Protein AF-A0AAD4H2I2-F1 (afdb_monomer_lite)

Radius of gyration: 23.11 Å; chains: 1; bounding box: 58×42×48 Å

Foldseek 3Di:
DDDDAAADEAEAECVVPDPVPDDPVVLVVVLCCCPPPNDPRHDYYHYHPDDPVVVVVCVVSVVSNVVRPDPPDDDDDDDDDVCQLVLLVVVVQLVVLVVVLVVLVVQLVVLVVVCVVPPDPDHDPSNVVSVVVNLQSCLVNCSNPDGQDPCVVVVQDHSNDGNDDDPPDD

Structure (mmCIF, N/CA/C/O backbone):
data_AF-A0AAD4H2I2-F1
#
_entry.id   AF-A0AAD4H2I2-F1
#
loop_
_atom_site.group_PDB
_atom_site.id
_atom_site.type_symbol
_atom_site.label_atom_id
_atom_site.label_alt_id
_atom_site.label_comp_id
_atom_site.label_asym_id
_atom_site.label_entity_id
_atom_site.label_seq_id
_atom_site.pdbx_PDB_ins_code
_atom_site.Cartn_x
_atom_site.Cartn_y
_atom_site.Cartn_z
_atom_site.occupancy
_atom_site.B_iso_or_equiv
_atom_site.auth_seq_id
_atom_site.auth_comp_id
_atom_site.auth_asym_id
_atom_site.auth_atom_id
_atom_site.pdbx_PDB_model_num
ATOM 1 N N . LEU A 1 1 ? 10.859 -16.432 20.314 1.00 35.31 1 LEU A N 1
ATOM 2 C CA . LEU A 1 1 ? 10.603 -14.975 20.292 1.00 35.31 1 LEU A CA 1
ATOM 3 C C . LEU A 1 1 ? 11.571 -14.381 19.281 1.00 35.31 1 LEU A C 1
ATOM 5 O O . LEU A 1 1 ? 12.754 -14.350 19.572 1.00 35.31 1 LEU A O 1
ATOM 9 N N . GLY A 1 2 ? 11.110 -14.040 18.081 1.00 33.41 2 GLY A N 1
ATOM 10 C CA . GLY A 1 2 ? 11.962 -13.515 17.010 1.00 33.41 2 GLY A CA 1
ATOM 11 C C . GLY A 1 2 ? 11.077 -12.895 15.941 1.00 33.41 2 GLY A C 1
ATOM 12 O O . GLY A 1 2 ? 10.747 -13.551 14.961 1.00 33.41 2 GLY A O 1
ATOM 13 N N . GLY A 1 3 ? 10.565 -11.696 16.219 1.00 38.44 3 GLY A N 1
ATOM 14 C CA . GLY A 1 3 ? 9.777 -10.940 15.252 1.00 38.44 3 GLY A CA 1
ATOM 15 C C . GLY A 1 3 ? 10.678 -10.478 14.111 1.00 38.44 3 GLY A C 1
ATOM 16 O O . GLY A 1 3 ? 11.766 -9.973 14.364 1.00 38.44 3 GLY A O 1
ATOM 17 N N . SER A 1 4 ? 10.225 -10.684 12.875 1.00 51.50 4 SER A N 1
ATOM 18 C CA . SER A 1 4 ? 10.770 -10.057 11.666 1.00 51.50 4 SER A CA 1
ATOM 19 C C . SER A 1 4 ? 10.916 -8.554 11.922 1.00 51.50 4 SER A C 1
ATOM 21 O O . SER A 1 4 ? 9.921 -7.892 12.211 1.00 51.50 4 SER A O 1
ATOM 23 N N . ALA A 1 5 ? 12.145 -8.033 11.901 1.00 55.81 5 ALA A N 1
ATOM 24 C CA . ALA A 1 5 ? 12.386 -6.605 12.066 1.00 55.81 5 ALA A CA 1
ATOM 25 C C . ALA A 1 5 ? 11.787 -5.859 10.864 1.00 55.81 5 ALA A C 1
ATOM 27 O O . ALA A 1 5 ? 12.073 -6.196 9.712 1.00 55.81 5 ALA A O 1
ATOM 28 N N . GLU A 1 6 ? 10.920 -4.881 11.121 1.00 64.69 6 GLU A N 1
ATOM 29 C CA . GLU A 1 6 ? 10.366 -4.029 10.070 1.00 64.69 6 GLU A CA 1
ATOM 30 C C . GLU A 1 6 ? 11.506 -3.244 9.412 1.00 64.69 6 GLU A C 1
ATOM 32 O O . GLU A 1 6 ? 12.270 -2.574 10.100 1.00 64.69 6 GLU A O 1
ATOM 37 N N . THR A 1 7 ? 11.633 -3.322 8.086 1.00 76.62 7 THR A N 1
ATOM 38 C CA . THR A 1 7 ? 12.649 -2.565 7.341 1.00 76.62 7 THR A CA 1
ATOM 39 C C . THR A 1 7 ? 12.043 -1.337 6.673 1.00 76.62 7 THR A C 1
ATOM 41 O O . THR A 1 7 ? 10.926 -1.397 6.154 1.00 76.62 7 THR A O 1
ATOM 44 N N . VAL A 1 8 ? 12.804 -0.251 6.585 1.00 78.69 8 VAL A N 1
ATOM 45 C CA . VAL A 1 8 ? 12.415 0.978 5.887 1.00 78.69 8 VAL A CA 1
ATOM 46 C C . VAL A 1 8 ? 13.122 1.114 4.539 1.00 78.69 8 VAL A C 1
ATOM 48 O O . VAL A 1 8 ? 14.275 0.710 4.372 1.00 78.69 8 VAL A O 1
ATOM 51 N N . ILE A 1 9 ? 12.423 1.716 3.574 1.00 82.06 9 ILE A N 1
ATOM 52 C CA . ILE A 1 9 ? 12.996 2.155 2.297 1.00 82.06 9 ILE A CA 1
ATOM 53 C C . ILE A 1 9 ? 13.179 3.667 2.364 1.00 82.06 9 ILE A C 1
ATOM 55 O O . ILE A 1 9 ? 12.217 4.402 2.590 1.00 82.06 9 ILE A O 1
ATOM 59 N N . VAL A 1 10 ? 14.404 4.130 2.135 1.00 83.50 10 VAL A N 1
ATOM 60 C CA . VAL A 1 10 ? 14.746 5.554 2.092 1.00 83.50 10 VAL A CA 1
ATOM 61 C C . VAL A 1 10 ? 15.005 5.942 0.643 1.00 83.50 10 VAL A C 1
ATOM 63 O O . VAL A 1 10 ? 15.765 5.272 -0.051 1.00 83.50 10 VAL A O 1
ATOM 66 N N . ILE A 1 11 ? 14.375 7.018 0.172 1.00 86.56 11 ILE A N 1
ATOM 67 C CA . ILE A 1 11 ? 14.588 7.554 -1.176 1.00 86.56 11 ILE A CA 1
ATOM 68 C C . ILE A 1 11 ? 15.143 8.971 -1.041 1.00 86.56 11 ILE A C 1
ATOM 70 O O . ILE A 1 11 ? 14.470 9.857 -0.519 1.00 86.56 11 ILE A O 1
ATOM 74 N N . PHE A 1 12 ? 16.354 9.186 -1.547 1.00 87.94 12 PHE A N 1
ATOM 75 C CA . PHE A 1 12 ? 16.975 10.496 -1.686 1.00 87.94 12 PHE A CA 1
ATOM 76 C C . PHE A 1 12 ? 16.805 10.992 -3.117 1.00 87.94 12 PHE A C 1
ATOM 78 O O . PHE A 1 12 ? 17.397 10.438 -4.040 1.00 87.94 12 PHE A O 1
ATOM 85 N N . ASP A 1 13 ? 16.022 12.051 -3.313 1.00 89.38 13 ASP A N 1
ATOM 86 C CA . ASP A 1 13 ? 16.021 12.788 -4.575 1.00 89.38 13 ASP A CA 1
ATOM 87 C C . ASP A 1 13 ? 17.061 13.908 -4.510 1.00 89.38 13 ASP A C 1
ATOM 89 O O . ASP A 1 13 ? 16.907 14.865 -3.754 1.00 89.38 13 ASP A O 1
ATOM 93 N N . LEU A 1 14 ? 18.125 13.777 -5.299 1.00 90.50 14 LEU A N 1
ATOM 94 C CA . LEU A 1 14 ? 19.251 14.711 -5.320 1.00 90.50 14 LEU A CA 1
ATOM 95 C C . LEU A 1 14 ? 19.147 15.746 -6.450 1.00 90.50 14 LEU A C 1
ATOM 97 O O . LEU A 1 14 ? 20.150 16.266 -6.941 1.00 90.50 14 LEU A O 1
ATOM 101 N N . SER A 1 15 ? 17.933 16.080 -6.876 1.00 90.19 15 SER A N 1
ATOM 102 C CA . SER A 1 15 ? 17.728 17.171 -7.830 1.00 90.19 15 SER A CA 1
ATOM 103 C C . SER A 1 15 ? 18.237 18.497 -7.294 1.00 90.19 15 SER A C 1
ATOM 105 O O . SER A 1 15 ? 17.866 18.909 -6.199 1.00 90.19 15 SER A O 1
ATOM 107 N N . ASN A 1 16 ? 19.042 19.195 -8.098 1.00 88.75 16 ASN A N 1
ATOM 108 C CA . ASN A 1 16 ? 19.703 20.449 -7.714 1.00 88.75 16 ASN A CA 1
ATOM 109 C C . ASN A 1 16 ? 20.623 20.308 -6.487 1.00 88.75 16 ASN A C 1
ATOM 111 O O . ASN A 1 16 ? 20.924 21.292 -5.810 1.00 88.75 16 ASN A O 1
ATOM 115 N N . PHE A 1 17 ? 21.070 19.088 -6.190 1.00 88.62 17 PHE A N 1
ATOM 116 C CA . PHE A 1 17 ? 22.035 18.842 -5.133 1.00 88.62 17 PHE A CA 1
ATOM 117 C C . PHE A 1 17 ? 23.420 19.393 -5.507 1.00 88.62 17 PHE A C 1
ATOM 119 O O . PHE A 1 17 ? 23.863 19.298 -6.655 1.00 88.62 17 PHE A O 1
ATOM 126 N N . GLY A 1 18 ? 24.112 19.966 -4.527 1.00 85.31 18 GLY A N 1
ATOM 127 C CA . GLY A 1 18 ? 25.423 20.587 -4.659 1.00 85.31 18 GLY A CA 1
ATOM 128 C C . GLY A 1 18 ? 26.139 20.656 -3.310 1.00 85.31 18 GLY A C 1
ATOM 129 O O . GLY A 1 18 ? 25.644 20.177 -2.297 1.00 85.31 18 GLY A O 1
ATOM 130 N N . LEU A 1 19 ? 27.334 21.246 -3.281 1.00 81.25 19 LEU A N 1
ATOM 131 C CA . LEU A 1 19 ? 28.081 21.383 -2.024 1.00 81.25 19 LEU A CA 1
ATOM 132 C C . LEU A 1 19 ? 27.414 22.378 -1.062 1.00 81.25 19 LEU A C 1
ATOM 134 O O . LEU A 1 19 ? 27.424 22.150 0.143 1.00 81.25 19 LEU A O 1
ATOM 138 N N . ASP A 1 20 ? 26.788 23.429 -1.596 1.00 85.94 20 ASP A N 1
ATOM 139 C CA . ASP A 1 20 ? 26.181 24.511 -0.806 1.00 85.94 20 ASP A CA 1
ATOM 140 C C . ASP A 1 20 ? 24.945 24.068 -0.011 1.00 85.94 20 ASP A C 1
ATOM 142 O O . ASP A 1 20 ? 24.568 24.716 0.962 1.00 85.94 20 ASP A O 1
ATOM 146 N N . ASN A 1 21 ? 24.306 22.966 -0.417 1.00 86.00 21 ASN A N 1
ATOM 147 C CA . ASN A 1 21 ? 23.137 22.394 0.253 1.00 86.00 21 ASN A CA 1
ATOM 148 C C . ASN A 1 21 ? 23.412 21.015 0.874 1.00 86.00 21 ASN A C 1
ATOM 150 O O . ASN A 1 21 ? 22.474 20.294 1.211 1.00 86.00 2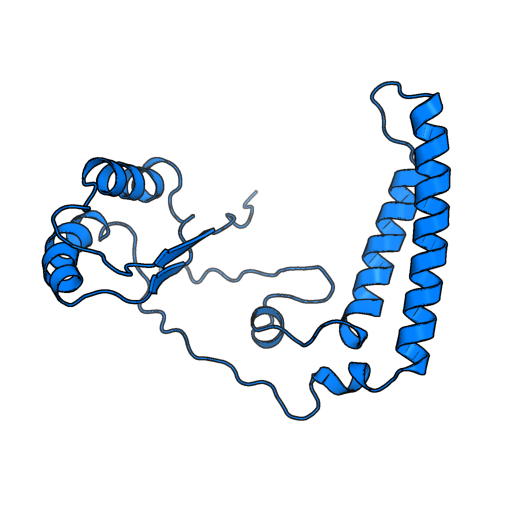1 ASN A O 1
ATOM 154 N N . MET A 1 22 ? 24.688 20.661 1.064 1.00 86.12 22 MET A N 1
ATOM 155 C CA . MET A 1 22 ? 25.069 19.466 1.808 1.00 86.12 22 MET A CA 1
ATOM 156 C C . MET A 1 22 ? 24.933 19.693 3.319 1.00 86.12 22 MET A C 1
ATOM 158 O O . MET A 1 22 ? 25.691 20.459 3.916 1.00 86.12 22 MET A O 1
ATOM 162 N N . ASP A 1 23 ? 24.032 18.947 3.957 1.00 86.12 23 ASP A N 1
ATOM 163 C CA . ASP A 1 23 ? 23.890 18.923 5.413 1.00 86.12 23 ASP A CA 1
ATOM 164 C C . ASP A 1 23 ? 24.685 17.761 6.034 1.00 86.12 23 ASP A C 1
ATOM 166 O O . ASP A 1 23 ? 24.219 16.625 6.159 1.00 86.12 23 ASP A O 1
ATOM 170 N N . TRP A 1 24 ? 25.912 18.056 6.464 1.00 82.75 24 TRP A N 1
ATOM 171 C CA . TRP A 1 24 ? 26.771 17.089 7.156 1.00 82.75 24 TRP A CA 1
ATOM 172 C C . TRP A 1 24 ? 26.242 16.662 8.530 1.00 82.75 24 TRP A C 1
ATOM 174 O O . TRP A 1 24 ? 26.582 15.571 8.996 1.00 82.75 24 TRP A O 1
ATOM 184 N N . GLY A 1 25 ? 25.437 17.500 9.188 1.00 82.81 25 GLY A N 1
ATOM 185 C CA . GLY A 1 25 ? 24.800 17.159 10.458 1.00 82.81 25 GLY A CA 1
ATOM 186 C C . GLY A 1 25 ? 23.763 16.059 10.259 1.00 82.81 25 GLY A C 1
ATOM 187 O O . GLY A 1 25 ? 23.783 15.054 10.972 1.00 82.81 25 GLY A O 1
ATOM 188 N N . PHE A 1 26 ? 22.930 16.202 9.227 1.00 84.12 26 PHE A N 1
ATOM 189 C CA . PHE A 1 26 ? 21.960 15.185 8.838 1.00 84.12 26 PHE A CA 1
ATOM 190 C C . PHE A 1 26 ? 22.628 13.868 8.424 1.00 84.12 26 PHE A C 1
ATOM 192 O O . PHE A 1 26 ? 22.205 12.816 8.892 1.00 84.12 26 PHE A O 1
ATOM 199 N N . VAL A 1 27 ? 23.693 13.895 7.611 1.00 83.50 27 VAL A N 1
ATOM 200 C CA . VAL A 1 27 ? 24.407 12.668 7.194 1.00 83.50 27 VAL A CA 1
ATOM 201 C C . VAL A 1 27 ? 24.919 11.880 8.403 1.00 83.50 27 VAL A C 1
ATOM 203 O O . VAL A 1 27 ? 24.737 10.666 8.465 1.00 83.50 27 VAL A O 1
ATOM 206 N N . ARG A 1 28 ? 25.510 12.558 9.396 1.00 80.38 28 ARG A N 1
ATOM 207 C CA . ARG A 1 28 ? 25.985 11.905 10.628 1.00 80.38 28 ARG A CA 1
ATOM 208 C C . ARG A 1 28 ? 24.844 11.313 11.444 1.00 80.38 28 ARG A C 1
ATOM 210 O O . ARG A 1 28 ? 24.959 10.179 11.894 1.00 80.38 28 ARG A O 1
ATOM 217 N N . LEU A 1 29 ? 23.751 12.060 11.608 1.00 79.94 29 LEU A N 1
ATOM 218 C CA . LEU A 1 29 ? 22.560 11.566 12.295 1.00 79.94 29 LEU A CA 1
ATOM 219 C C . LEU A 1 29 ? 21.982 10.339 11.578 1.00 79.94 29 LEU A C 1
ATOM 221 O O . LEU A 1 29 ? 21.642 9.359 12.229 1.00 79.94 29 LEU A O 1
ATOM 225 N N . PHE A 1 30 ? 21.899 10.380 10.248 1.00 83.31 30 PHE A N 1
ATOM 226 C CA . PHE A 1 30 ? 21.383 9.293 9.422 1.00 83.31 30 PHE A CA 1
ATOM 227 C C . PHE A 1 30 ? 22.215 8.015 9.583 1.00 83.31 30 PHE A C 1
ATOM 229 O O . PHE A 1 30 ? 21.650 6.959 9.857 1.00 83.31 30 PHE A O 1
ATOM 236 N N . VAL A 1 31 ? 23.545 8.122 9.489 1.00 79.75 31 VAL A N 1
ATOM 237 C CA . VAL A 1 31 ? 24.471 7.007 9.748 1.00 79.75 31 VAL A CA 1
ATOM 238 C C . VAL A 1 31 ? 24.270 6.463 11.166 1.00 79.75 31 VAL A C 1
ATOM 240 O O . VAL A 1 31 ? 24.001 5.279 11.344 1.00 79.75 31 VAL A O 1
ATOM 243 N N . GLN A 1 32 ? 24.288 7.336 12.176 1.00 75.19 32 GLN A N 1
ATOM 244 C CA . GLN A 1 32 ? 24.151 6.943 13.579 1.00 75.19 32 GLN A CA 1
ATOM 245 C C . GLN A 1 32 ? 22.808 6.255 13.875 1.00 75.19 32 GLN A C 1
ATOM 247 O O . GLN A 1 32 ? 22.755 5.315 14.667 1.00 75.19 32 GLN A O 1
ATOM 252 N N . CYS A 1 33 ? 21.721 6.689 13.232 1.00 73.06 33 CYS A N 1
ATOM 253 C CA . CYS A 1 33 ? 20.415 6.047 13.339 1.00 73.06 33 CYS A CA 1
ATOM 254 C C . CYS A 1 33 ? 20.466 4.579 12.928 1.00 73.06 33 CYS A C 1
ATOM 256 O O . CYS A 1 33 ? 19.993 3.741 13.690 1.00 73.06 33 CYS A O 1
ATOM 258 N N . PHE A 1 34 ? 21.054 4.257 11.779 1.00 74.19 34 PHE A N 1
ATOM 259 C CA . PHE A 1 34 ? 21.066 2.883 11.275 1.00 74.19 34 PHE A CA 1
ATOM 260 C C . PHE A 1 34 ? 22.212 2.031 11.819 1.00 74.19 34 PHE A C 1
ATOM 262 O O . PHE A 1 34 ? 22.082 0.814 11.848 1.00 74.19 34 PHE A O 1
ATOM 269 N N . GLU A 1 35 ? 23.294 2.636 12.309 1.00 70.44 35 GLU A N 1
ATOM 270 C CA . GLU A 1 35 ? 24.364 1.894 12.982 1.00 70.44 35 GLU A CA 1
ATOM 271 C C . GLU A 1 35 ? 24.060 1.613 14.460 1.00 70.44 35 GLU A C 1
ATOM 273 O O . GLU A 1 35 ? 24.318 0.517 14.946 1.00 70.44 35 GLU A O 1
ATOM 278 N N . SER A 1 36 ? 23.548 2.603 15.202 1.00 66.19 36 SER A N 1
ATOM 279 C CA . SER A 1 36 ? 23.496 2.548 16.675 1.00 66.19 36 SER A CA 1
ATOM 280 C C . SER A 1 36 ? 22.096 2.362 17.256 1.00 66.19 36 SER A C 1
ATOM 282 O O . SER A 1 36 ? 21.963 1.768 18.325 1.00 66.19 36 SER A O 1
ATOM 284 N N . TYR A 1 37 ? 21.058 2.896 16.607 1.00 69.31 37 TYR A N 1
ATOM 285 C CA . TYR A 1 37 ? 19.704 2.934 17.181 1.00 69.31 37 TYR A CA 1
ATOM 286 C C . TYR A 1 37 ? 18.739 1.941 16.525 1.00 69.31 37 TYR A C 1
ATOM 288 O O . TYR A 1 37 ? 17.905 1.359 17.214 1.00 69.31 37 TYR A O 1
ATOM 296 N N . TYR A 1 38 ? 18.877 1.728 15.218 1.00 71.50 38 TYR A N 1
ATOM 297 C CA . TYR A 1 38 ? 18.023 0.873 14.394 1.00 71.50 38 TYR A CA 1
ATOM 298 C C . TYR A 1 38 ? 18.874 -0.015 13.469 1.00 71.50 38 TYR A C 1
ATOM 300 O O . TYR A 1 38 ? 18.761 0.087 12.239 1.00 71.50 38 TYR A O 1
ATOM 308 N N . PRO A 1 39 ? 19.753 -0.867 14.036 1.00 67.62 39 PRO A N 1
ATOM 309 C CA . PRO A 1 39 ? 20.537 -1.803 13.241 1.00 67.62 39 PRO A CA 1
ATOM 310 C C . PRO A 1 39 ? 19.607 -2.705 12.426 1.00 67.62 39 PRO A C 1
ATOM 312 O O . PRO A 1 39 ? 18.505 -3.037 12.865 1.00 67.62 39 PRO A O 1
ATOM 315 N N . GLU A 1 40 ? 20.027 -3.045 11.206 1.00 70.44 40 GLU A N 1
ATOM 316 C CA . GLU A 1 40 ? 19.296 -3.939 10.286 1.00 70.44 40 GLU A CA 1
ATOM 317 C C . GLU A 1 40 ? 17.895 -3.443 9.866 1.00 70.44 40 GLU A C 1
ATOM 319 O O . GLU A 1 40 ? 17.130 -4.162 9.229 1.00 70.44 40 GLU A O 1
ATOM 324 N N . THR A 1 41 ? 17.553 -2.188 10.175 1.00 74.69 41 THR A N 1
ATOM 325 C CA . THR A 1 41 ? 16.257 -1.585 9.821 1.00 74.69 41 THR A CA 1
ATOM 326 C C . THR A 1 41 ? 16.290 -0.917 8.442 1.00 74.69 41 THR A C 1
ATOM 328 O O . THR A 1 41 ? 15.248 -0.760 7.808 1.00 74.69 41 THR A O 1
ATOM 331 N N . LEU A 1 42 ? 17.460 -0.525 7.924 1.00 76.06 42 LEU A N 1
ATOM 332 C CA . LEU A 1 42 ? 17.570 0.027 6.568 1.00 76.06 42 LEU A CA 1
ATOM 333 C C . LEU A 1 42 ? 17.524 -1.104 5.535 1.00 76.06 42 LEU A C 1
ATOM 335 O O . LEU A 1 42 ? 18.512 -1.804 5.345 1.00 76.06 42 LEU A O 1
ATOM 339 N N . GLY A 1 43 ? 16.389 -1.265 4.852 1.00 75.44 43 GLY A N 1
ATOM 340 C CA . GLY A 1 43 ? 16.232 -2.300 3.828 1.00 75.44 43 GLY A CA 1
ATOM 341 C C . GLY A 1 43 ? 16.832 -1.886 2.485 1.00 75.44 43 GLY A C 1
ATOM 342 O O . GLY A 1 43 ? 17.663 -2.587 1.919 1.00 75.44 43 GLY A O 1
ATOM 343 N N . VAL A 1 44 ? 16.409 -0.732 1.960 1.00 77.94 44 VAL A N 1
ATOM 344 C CA . VAL A 1 44 ? 16.897 -0.202 0.676 1.00 77.94 44 VAL A CA 1
ATOM 345 C C . VAL A 1 44 ? 17.076 1.308 0.777 1.00 77.94 44 VAL A C 1
ATOM 347 O O . VAL A 1 44 ? 16.173 2.018 1.221 1.00 77.94 44 VAL A O 1
ATOM 350 N N . CYS A 1 45 ? 18.218 1.808 0.308 1.00 82.31 45 CYS A N 1
ATOM 351 C CA . CYS A 1 45 ? 18.470 3.233 0.119 1.00 82.31 45 CYS A CA 1
ATOM 352 C C . CYS A 1 45 ? 18.568 3.537 -1.381 1.00 82.31 45 CYS A C 1
ATOM 354 O O . CYS A 1 45 ? 19.484 3.077 -2.061 1.00 82.31 45 CYS A O 1
ATOM 356 N N . VAL A 1 46 ? 17.607 4.288 -1.915 1.00 84.69 46 VAL A N 1
ATOM 357 C CA . VAL A 1 46 ? 17.555 4.674 -3.328 1.00 84.69 46 VAL A CA 1
ATOM 358 C C . VAL A 1 46 ? 18.051 6.103 -3.470 1.00 84.69 46 VAL A C 1
ATOM 360 O O . VAL A 1 46 ? 17.452 7.022 -2.920 1.00 84.69 46 VAL A O 1
ATOM 363 N N . VAL A 1 47 ? 19.097 6.310 -4.266 1.00 88.50 47 VAL A N 1
ATOM 364 C CA . VAL A 1 47 ? 19.565 7.651 -4.635 1.00 88.50 47 VAL A CA 1
ATOM 365 C C . VAL A 1 47 ? 19.117 7.956 -6.063 1.00 88.50 47 VAL A C 1
ATOM 367 O O . VAL A 1 47 ? 19.593 7.359 -7.026 1.00 88.50 47 VAL A O 1
ATOM 370 N N . HIS A 1 48 ? 18.176 8.882 -6.205 1.00 88.50 48 HIS A N 1
ATOM 371 C CA . HIS A 1 48 ? 17.581 9.290 -7.471 1.00 88.50 48 HIS A CA 1
ATOM 372 C C . HIS A 1 48 ? 18.157 10.6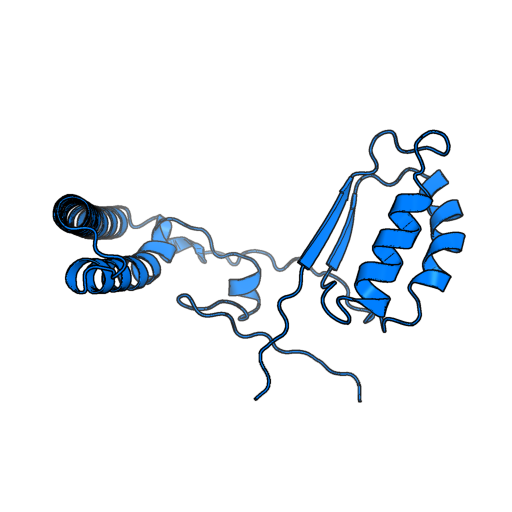37 -7.935 1.00 88.50 48 HIS A C 1
ATOM 374 O O . HIS A 1 48 ? 18.327 11.556 -7.137 1.00 88.50 48 HIS A O 1
ATOM 380 N N . ARG A 1 49 ? 18.445 10.769 -9.240 1.00 89.19 49 ARG A N 1
ATOM 381 C CA . ARG A 1 49 ? 18.979 11.997 -9.877 1.00 89.19 49 ARG A CA 1
ATOM 382 C C . ARG A 1 49 ? 20.261 12.552 -9.232 1.00 89.19 49 ARG A C 1
ATOM 384 O O . ARG A 1 49 ? 20.445 13.762 -9.155 1.00 89.19 49 ARG A O 1
ATOM 391 N N . ALA A 1 50 ? 21.169 11.665 -8.818 1.00 88.56 50 ALA A N 1
ATOM 392 C CA . ALA A 1 50 ? 22.467 12.052 -8.268 1.00 88.56 50 ALA A CA 1
ATOM 393 C C . ALA A 1 50 ? 23.305 12.863 -9.285 1.00 88.56 50 ALA A C 1
ATOM 395 O O . ALA A 1 50 ? 23.611 12.347 -10.365 1.00 88.56 50 ALA A O 1
ATOM 396 N N . PRO A 1 51 ? 23.714 14.105 -8.966 1.00 88.44 51 PRO A N 1
ATOM 397 C CA . PRO A 1 51 ? 24.631 14.868 -9.809 1.00 88.44 51 PRO A CA 1
ATOM 398 C C . PRO A 1 51 ? 26.052 14.300 -9.714 1.00 88.44 51 PRO A C 1
ATOM 400 O O . PRO A 1 51 ? 26.399 13.622 -8.752 1.00 88.44 51 PRO A O 1
ATOM 403 N N . PHE A 1 52 ? 26.924 14.630 -10.671 1.00 86.50 52 PHE A N 1
ATOM 404 C CA . PHE A 1 52 ? 28.298 14.102 -10.714 1.00 86.50 52 PHE A CA 1
ATOM 405 C C . PHE A 1 52 ? 29.091 14.313 -9.406 1.00 86.50 52 PHE A C 1
ATOM 407 O O . PHE A 1 52 ? 29.831 13.425 -8.984 1.00 86.50 52 PHE A O 1
ATOM 414 N N . VAL A 1 53 ? 28.885 15.448 -8.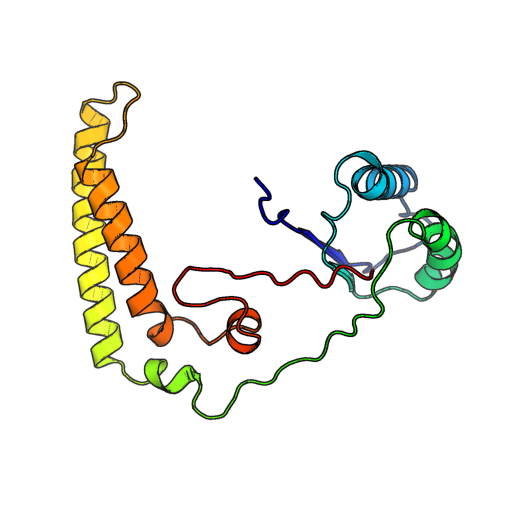723 1.00 86.06 53 VAL A N 1
ATOM 415 C CA . VAL A 1 53 ? 29.526 15.773 -7.433 1.00 86.06 53 VAL A CA 1
ATOM 416 C C . VAL A 1 53 ? 29.214 14.760 -6.324 1.00 86.06 53 VAL A C 1
ATOM 418 O O . VAL A 1 53 ? 30.046 14.547 -5.440 1.00 86.06 53 VAL A O 1
ATOM 421 N N . PHE A 1 54 ? 28.067 14.075 -6.395 1.00 87.31 54 PHE A N 1
ATOM 422 C CA . PHE A 1 54 ? 27.679 13.046 -5.431 1.00 87.31 54 PHE A CA 1
ATOM 423 C C . PHE A 1 54 ? 28.730 11.941 -5.325 1.00 87.31 54 PHE A C 1
ATOM 425 O O . PHE A 1 54 ? 29.039 11.517 -4.222 1.00 87.31 54 PHE A O 1
ATOM 432 N N . TRP A 1 55 ? 29.352 11.520 -6.429 1.00 85.88 55 TRP A N 1
ATOM 433 C CA . TRP A 1 55 ? 30.340 10.437 -6.402 1.00 85.88 55 TRP A CA 1
ATOM 434 C C . TRP A 1 55 ? 31.621 10.795 -5.642 1.00 85.88 55 TRP A C 1
ATOM 436 O O . TRP A 1 55 ? 32.271 9.914 -5.082 1.00 85.88 55 TRP A O 1
ATOM 446 N N . GLY A 1 56 ? 31.985 12.079 -5.596 1.00 88.00 56 GLY A N 1
ATOM 447 C CA . GLY A 1 56 ? 33.085 12.555 -4.758 1.00 88.00 56 GLY A CA 1
ATOM 448 C C . GLY A 1 56 ? 32.731 12.491 -3.272 1.00 88.00 56 GLY A C 1
ATOM 449 O O . GLY A 1 56 ? 33.519 12.001 -2.469 1.00 88.00 56 GLY A O 1
ATOM 450 N N . LEU A 1 57 ? 31.518 12.921 -2.924 1.00 84.88 57 LEU A N 1
ATOM 451 C CA . LEU A 1 57 ? 30.997 12.891 -1.555 1.00 84.88 57 LEU A CA 1
ATOM 452 C C . LEU A 1 57 ? 30.729 11.464 -1.068 1.00 84.88 57 LEU A C 1
ATOM 454 O O . LEU A 1 57 ? 31.023 11.142 0.077 1.00 84.88 57 LEU A O 1
ATOM 458 N N . TRP A 1 58 ? 30.240 10.588 -1.944 1.00 85.62 58 TRP A N 1
ATOM 459 C CA . TRP A 1 58 ? 29.979 9.184 -1.647 1.00 85.62 58 TRP A CA 1
ATOM 460 C C . TRP A 1 58 ? 31.236 8.472 -1.155 1.00 85.62 58 TRP A C 1
ATOM 462 O O . TRP A 1 58 ? 31.172 7.740 -0.179 1.00 85.62 58 TRP A O 1
ATOM 472 N N . LYS A 1 59 ? 32.407 8.768 -1.731 1.00 86.69 59 LYS A N 1
ATOM 473 C CA . LYS A 1 59 ? 33.688 8.223 -1.251 1.00 86.69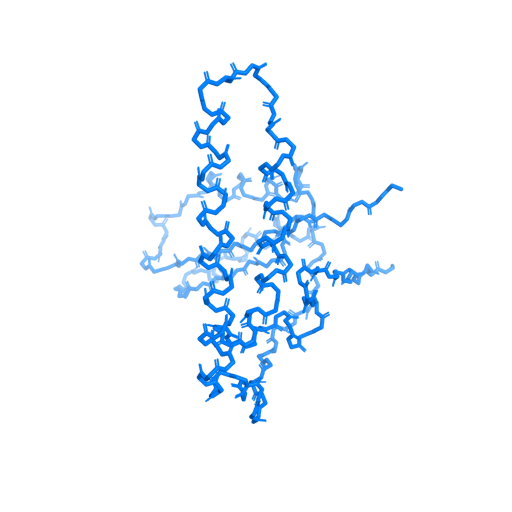 59 LYS A CA 1
ATOM 474 C C . LYS A 1 59 ? 34.048 8.649 0.179 1.00 86.69 59 LYS A C 1
ATOM 476 O O . LYS A 1 59 ? 34.846 7.971 0.814 1.00 86.69 59 LYS A O 1
ATOM 481 N N . LEU A 1 60 ? 33.488 9.754 0.676 1.00 84.88 60 LEU A N 1
ATOM 482 C CA . LEU A 1 60 ? 33.649 10.203 2.063 1.00 84.88 60 LEU A CA 1
ATOM 483 C C . LEU A 1 60 ? 32.619 9.560 3.000 1.00 84.88 60 LEU A C 1
ATOM 485 O O . LEU A 1 60 ? 32.913 9.355 4.172 1.00 84.88 60 LEU A O 1
ATOM 489 N N . ILE A 1 61 ? 31.420 9.262 2.490 1.00 82.50 61 ILE A N 1
ATOM 490 C CA . ILE A 1 61 ? 30.296 8.719 3.266 1.00 82.50 61 ILE A CA 1
ATOM 491 C C . ILE A 1 61 ? 30.366 7.190 3.357 1.00 82.50 61 ILE A C 1
ATOM 493 O O . ILE A 1 61 ? 30.102 6.641 4.418 1.00 82.50 61 ILE A O 1
ATOM 497 N N . GLN A 1 62 ? 30.753 6.502 2.281 1.00 81.12 62 GLN A N 1
ATOM 498 C CA . GLN A 1 62 ? 30.780 5.039 2.194 1.00 81.12 62 GLN A CA 1
ATOM 499 C C . GLN A 1 62 ? 31.547 4.365 3.350 1.00 81.12 62 GLN A C 1
ATOM 501 O O . GLN A 1 62 ? 30.999 3.431 3.928 1.00 81.12 62 GLN A O 1
ATOM 506 N N . PRO A 1 63 ? 32.739 4.833 3.775 1.00 80.69 63 PRO A N 1
ATOM 507 C CA . PRO A 1 63 ? 33.444 4.216 4.903 1.00 80.69 63 PRO A CA 1
ATOM 508 C C . PRO A 1 63 ? 32.701 4.335 6.241 1.00 80.69 63 PRO A C 1
ATOM 510 O O . PRO A 1 63 ? 32.966 3.562 7.153 1.00 80.69 63 PRO A O 1
ATOM 513 N N . LEU A 1 64 ? 31.790 5.307 6.364 1.00 75.19 64 LEU A N 1
ATOM 514 C CA . LEU A 1 64 ? 30.913 5.483 7.525 1.00 75.19 64 LEU A CA 1
ATOM 515 C C . LEU A 1 64 ? 29.673 4.577 7.463 1.00 75.19 64 LEU A C 1
ATOM 517 O O . LEU A 1 64 ? 28.865 4.626 8.371 1.00 75.19 64 LEU A O 1
ATOM 521 N N . LEU A 1 65 ? 29.468 3.833 6.372 1.00 71.19 65 LEU A N 1
ATOM 522 C CA . LEU A 1 65 ? 28.347 2.904 6.181 1.00 71.19 65 LEU A CA 1
ATOM 523 C C . LEU A 1 65 ? 28.802 1.436 6.122 1.00 71.19 65 LEU A C 1
ATOM 525 O O . LEU A 1 65 ? 27.987 0.538 6.318 1.00 71.19 65 LEU A O 1
ATOM 529 N N . ASP A 1 66 ? 30.099 1.194 5.906 1.00 62.03 66 ASP A N 1
ATOM 530 C CA . ASP A 1 66 ? 30.698 -0.134 5.718 1.00 62.03 66 ASP A CA 1
ATOM 531 C C . ASP A 1 66 ? 30.704 -1.110 6.927 1.00 62.03 66 ASP A C 1
ATOM 533 O O . ASP A 1 66 ? 31.051 -2.271 6.703 1.00 62.03 66 ASP A O 1
ATOM 537 N N . PRO A 1 67 ? 30.324 -0.780 8.185 1.00 58.47 67 PRO A N 1
ATOM 538 C CA . PRO A 1 67 ? 30.116 -1.828 9.193 1.00 58.47 67 PRO A CA 1
ATOM 539 C C . PRO A 1 67 ? 28.747 -2.519 9.080 1.00 58.47 67 PRO A C 1
ATOM 541 O O . PRO A 1 67 ? 28.551 -3.580 9.675 1.00 58.47 67 PRO A O 1
ATOM 544 N N . VAL A 1 68 ? 27.802 -1.960 8.316 1.00 53.34 68 VAL A N 1
ATOM 545 C CA . VAL A 1 68 ? 26.502 -2.583 8.046 1.00 53.34 68 VAL A CA 1
ATOM 546 C C . VAL A 1 68 ? 26.675 -3.420 6.787 1.00 53.34 68 VAL A C 1
ATOM 548 O O . VAL A 1 68 ? 26.759 -2.858 5.705 1.00 53.34 68 VAL A O 1
ATOM 551 N N . GLY A 1 69 ? 26.802 -4.744 6.914 1.00 50.12 69 GLY A N 1
ATOM 552 C CA . GLY A 1 69 ? 27.042 -5.655 5.790 1.00 50.12 69 GLY A CA 1
ATOM 553 C C . GLY A 1 69 ? 26.030 -5.474 4.655 1.00 50.12 69 GLY A C 1
ATOM 554 O O . GLY A 1 69 ? 24.977 -6.106 4.649 1.00 50.12 69 GLY A O 1
ATOM 555 N N . LEU A 1 70 ? 26.353 -4.602 3.696 1.00 52.97 70 LEU A N 1
ATOM 556 C CA . LEU A 1 70 ? 25.552 -4.365 2.508 1.00 52.97 70 LEU A CA 1
ATOM 557 C C . LEU A 1 70 ? 25.649 -5.628 1.658 1.00 52.97 70 LEU A C 1
ATOM 559 O O . LEU A 1 70 ? 26.704 -5.951 1.114 1.00 52.97 70 LEU A O 1
ATOM 563 N N . ASP A 1 71 ? 24.560 -6.384 1.576 1.00 53.78 71 ASP A N 1
ATOM 564 C CA . ASP A 1 71 ? 24.488 -7.481 0.625 1.00 53.78 71 ASP A CA 1
ATOM 565 C C . ASP A 1 71 ? 24.642 -6.936 -0.801 1.00 53.78 71 ASP A C 1
ATOM 567 O O . ASP A 1 71 ? 24.046 -5.917 -1.150 1.00 53.78 71 ASP A O 1
ATOM 571 N N . ASP A 1 72 ? 25.391 -7.651 -1.653 1.00 57.56 72 ASP A N 1
ATOM 572 C CA . ASP A 1 72 ? 25.578 -7.364 -3.091 1.00 57.56 72 ASP A CA 1
ATOM 573 C C . ASP A 1 72 ? 24.279 -7.532 -3.914 1.00 57.56 72 ASP A C 1
ATOM 575 O O . ASP A 1 72 ? 24.298 -7.850 -5.109 1.00 57.56 72 ASP A O 1
ATOM 579 N N . TRP A 1 73 ? 23.122 -7.377 -3.273 1.00 54.81 73 TRP A N 1
ATOM 580 C CA . TRP A 1 73 ? 21.820 -7.555 -3.874 1.00 54.81 73 TRP A CA 1
ATOM 581 C C . TRP A 1 73 ? 21.614 -6.531 -4.989 1.00 54.81 73 TRP A C 1
ATOM 583 O O . TRP A 1 73 ? 21.660 -5.315 -4.794 1.00 54.81 73 TRP A O 1
ATOM 593 N N . LYS A 1 74 ? 21.359 -7.048 -6.190 1.00 55.06 74 LYS A N 1
ATOM 594 C CA . LYS A 1 74 ? 21.002 -6.252 -7.359 1.00 55.06 74 LYS A CA 1
ATOM 595 C C . LYS A 1 74 ? 19.502 -6.349 -7.561 1.00 55.06 74 LYS A C 1
ATOM 597 O O . LYS A 1 74 ? 18.958 -7.443 -7.686 1.00 55.06 74 LYS A O 1
ATOM 602 N N . TYR A 1 75 ? 18.843 -5.196 -7.623 1.00 59.06 75 TYR A N 1
ATOM 603 C CA . TYR A 1 75 ? 17.442 -5.151 -8.007 1.00 59.06 75 TYR A CA 1
ATOM 604 C C . TYR A 1 75 ? 17.283 -5.585 -9.465 1.00 59.06 75 TYR A C 1
ATOM 606 O O . TYR A 1 75 ? 17.777 -4.919 -10.377 1.00 59.06 75 TYR A O 1
ATOM 614 N N . GLU A 1 76 ? 16.534 -6.660 -9.681 1.00 64.56 76 GLU A N 1
ATOM 615 C CA . GLU A 1 76 ? 16.047 -7.054 -10.997 1.00 64.56 76 GLU A CA 1
ATOM 616 C C . GLU A 1 76 ? 14.537 -6.825 -11.062 1.00 64.56 76 GLU A C 1
ATOM 618 O O . GLU A 1 76 ? 13.766 -7.317 -10.234 1.00 64.56 76 GLU A O 1
ATOM 623 N N . TYR A 1 77 ? 14.097 -6.046 -12.053 1.00 73.62 77 TYR A N 1
ATOM 624 C CA . TYR A 1 77 ? 12.672 -5.840 -12.276 1.00 73.62 77 TYR A CA 1
ATOM 625 C C . TYR A 1 77 ? 12.026 -7.146 -12.738 1.00 73.62 77 TYR A C 1
ATOM 627 O O . TYR A 1 77 ? 12.365 -7.670 -13.797 1.00 73.62 77 TYR A O 1
ATOM 635 N N . VAL A 1 78 ? 11.041 -7.626 -11.978 1.00 77.06 78 VAL A N 1
ATOM 636 C CA . VAL A 1 78 ? 10.208 -8.765 -12.374 1.00 77.06 78 VAL A CA 1
ATOM 637 C C . VAL A 1 78 ? 9.024 -8.249 -13.202 1.00 77.06 78 VAL A C 1
ATOM 639 O O . VAL A 1 78 ? 8.096 -7.655 -12.625 1.00 77.06 78 VAL A O 1
ATOM 642 N N . PRO A 1 79 ? 9.014 -8.445 -14.538 1.00 83.69 79 PRO A N 1
ATOM 643 C CA . PRO A 1 79 ? 7.915 -7.990 -15.377 1.00 83.69 79 PRO A CA 1
ATOM 644 C C . PRO A 1 79 ? 6.616 -8.718 -15.038 1.00 83.69 79 PRO A C 1
ATOM 646 O O . PRO A 1 79 ? 6.613 -9.834 -14.518 1.00 83.69 79 PRO A O 1
ATOM 649 N N . GLY A 1 80 ? 5.492 -8.063 -15.331 1.00 85.38 80 GLY A N 1
ATOM 650 C CA . GLY A 1 80 ? 4.188 -8.706 -15.222 1.00 85.38 80 GLY A CA 1
ATOM 651 C C . GLY A 1 80 ? 4.037 -9.822 -16.247 1.00 85.38 80 GLY A C 1
ATOM 652 O O . GLY A 1 80 ? 4.522 -9.706 -17.374 1.00 85.38 80 GLY A O 1
ATOM 653 N N . THR A 1 81 ? 3.358 -10.901 -15.866 1.00 88.50 81 THR A N 1
ATOM 654 C CA . THR A 1 81 ? 3.082 -11.998 -16.797 1.00 88.50 81 THR A CA 1
ATOM 655 C C . THR A 1 81 ? 1.791 -11.729 -17.577 1.00 88.50 81 THR A C 1
ATOM 657 O O . THR A 1 81 ? 0.846 -11.133 -17.043 1.00 88.50 81 THR A O 1
ATOM 660 N N . PRO A 1 82 ? 1.701 -12.146 -18.855 1.00 91.25 82 PRO A N 1
ATOM 661 C CA . PRO A 1 82 ? 0.461 -12.035 -19.612 1.00 91.25 82 PRO A CA 1
ATOM 662 C C . PRO A 1 82 ? -0.700 -12.705 -18.868 1.00 91.25 82 PRO A C 1
ATOM 664 O O . PRO A 1 82 ? -0.611 -13.864 -18.475 1.00 91.25 82 PRO A O 1
ATOM 667 N N . GLY A 1 83 ? -1.793 -11.967 -18.666 1.00 89.56 83 GLY A N 1
ATOM 668 C CA . GLY A 1 83 ? -2.976 -12.474 -17.969 1.00 89.56 83 GLY A CA 1
ATOM 669 C C . GLY A 1 83 ? -2.930 -12.403 -16.438 1.00 89.56 83 GLY A C 1
ATOM 670 O O . GLY A 1 83 ? -3.932 -12.748 -15.822 1.00 89.56 83 GLY A O 1
ATOM 671 N N . GLU A 1 84 ? -1.860 -11.892 -15.809 1.00 89.62 84 GLU A N 1
ATOM 672 C CA . GLU A 1 84 ? -1.773 -11.820 -14.333 1.00 89.62 84 GLU A CA 1
ATOM 673 C C . GLU A 1 84 ? -2.935 -11.034 -13.691 1.00 89.62 84 GLU A C 1
ATOM 675 O O . GLU A 1 84 ? -3.342 -11.321 -12.571 1.00 89.62 84 GLU A O 1
ATOM 680 N N . ASN A 1 85 ? -3.477 -10.056 -14.425 1.00 91.19 85 ASN A N 1
ATOM 681 C CA . ASN A 1 85 ? -4.563 -9.174 -13.997 1.00 91.19 85 ASN A CA 1
ATOM 682 C C . ASN A 1 85 ? -5.891 -9.528 -14.690 1.00 91.19 85 ASN A C 1
ATOM 684 O O . ASN A 1 85 ? -6.780 -8.686 -14.804 1.00 91.19 85 ASN A O 1
ATOM 688 N N . ALA A 1 86 ? -6.032 -10.758 -15.200 1.00 94.31 86 ALA A N 1
ATOM 689 C CA . ALA A 1 86 ? -7.256 -11.218 -15.855 1.00 94.31 86 ALA A CA 1
ATOM 690 C C . ALA A 1 86 ? -8.532 -11.016 -15.011 1.00 94.31 86 ALA A C 1
ATOM 692 O O . ALA A 1 86 ? -9.518 -10.566 -15.600 1.00 94.31 86 ALA A O 1
ATOM 693 N N . PRO A 1 87 ? -8.537 -11.231 -13.673 1.00 93.25 87 PRO A N 1
ATOM 694 C CA . PRO A 1 87 ? -9.731 -11.002 -12.855 1.00 93.25 87 PRO A CA 1
ATOM 695 C C . PRO A 1 87 ? -10.264 -9.565 -12.918 1.00 93.25 87 PRO A C 1
ATOM 697 O O . PRO A 1 87 ? -11.461 -9.350 -12.786 1.00 93.25 87 PRO A O 1
ATOM 700 N N . MET A 1 88 ? -9.419 -8.569 -13.209 1.00 93.56 88 MET A N 1
ATOM 701 C CA . MET A 1 88 ? -9.857 -7.172 -13.345 1.00 93.56 88 MET A CA 1
ATOM 702 C C . MET A 1 88 ? -10.803 -6.937 -14.530 1.00 93.56 88 MET A C 1
ATOM 704 O O . MET A 1 88 ? -11.459 -5.898 -14.592 1.00 93.56 88 MET A O 1
ATOM 708 N N . LYS A 1 89 ? -10.855 -7.873 -15.486 1.00 95.81 89 LYS A N 1
ATOM 709 C CA . LYS A 1 89 ? -11.776 -7.826 -16.628 1.00 95.81 89 LYS A CA 1
ATOM 710 C C . LYS A 1 89 ? -13.161 -8.382 -16.289 1.00 95.81 89 LYS A C 1
ATOM 712 O O . LYS A 1 89 ? -14.096 -8.133 -17.044 1.00 95.81 89 LYS A O 1
ATOM 717 N N . ASP A 1 90 ? -13.298 -9.113 -15.183 1.00 97.00 90 ASP A N 1
ATOM 718 C CA . ASP A 1 90 ? -14.580 -9.622 -14.704 1.00 97.00 90 ASP A CA 1
ATOM 719 C C . ASP A 1 90 ? -15.313 -8.529 -13.915 1.00 97.00 90 ASP A C 1
ATOM 721 O O . ASP A 1 90 ? -15.194 -8.395 -12.694 1.00 97.00 90 ASP A O 1
ATOM 725 N N . LEU A 1 91 ? -16.033 -7.687 -14.657 1.00 96.62 91 LEU A N 1
ATOM 726 C CA . LEU A 1 91 ? -16.763 -6.555 -14.091 1.00 96.62 91 LEU A CA 1
ATOM 727 C C . LEU A 1 91 ? -17.926 -7.007 -13.202 1.00 96.62 91 LEU A C 1
ATOM 729 O O . LEU A 1 91 ? -18.178 -6.369 -12.186 1.00 96.62 91 LEU A O 1
ATOM 733 N N . ALA A 1 92 ? -18.577 -8.123 -13.536 1.00 97.75 92 ALA A N 1
ATOM 734 C CA . ALA A 1 92 ? -19.700 -8.642 -12.764 1.00 97.75 92 ALA A CA 1
ATOM 735 C C . ALA A 1 92 ? -19.242 -9.116 -11.376 1.00 97.75 92 ALA A C 1
ATOM 737 O O . ALA A 1 92 ? -19.784 -8.678 -10.361 1.00 97.75 92 ALA A O 1
ATOM 738 N N . ALA A 1 93 ? -18.184 -9.931 -11.311 1.00 96.75 93 ALA A N 1
ATOM 739 C CA . ALA A 1 93 ? -17.628 -10.377 -10.034 1.00 96.75 93 ALA A CA 1
ATOM 740 C C . ALA A 1 93 ? -17.039 -9.213 -9.219 1.00 96.75 93 ALA A C 1
ATOM 742 O O . ALA A 1 93 ? -17.106 -9.210 -7.987 1.00 96.75 93 ALA A O 1
ATOM 743 N N . LYS A 1 94 ? -16.468 -8.205 -9.891 1.00 97.06 94 LYS A N 1
ATOM 744 C CA . LYS A 1 94 ? -15.998 -6.976 -9.242 1.00 97.06 94 LYS A CA 1
ATOM 745 C C . LYS A 1 94 ? -17.152 -6.213 -8.589 1.00 97.06 94 LYS A C 1
ATOM 747 O O . LYS A 1 94 ? -17.032 -5.833 -7.426 1.00 97.06 94 LYS A O 1
ATOM 752 N N . GLU A 1 95 ? -18.243 -5.989 -9.315 1.00 97.81 95 GLU A N 1
ATOM 753 C CA . GLU A 1 95 ? -19.428 -5.284 -8.815 1.00 97.81 95 GLU A CA 1
ATOM 754 C C . GLU A 1 95 ? -20.068 -6.017 -7.634 1.00 97.81 95 GLU A C 1
ATOM 756 O O . GLU A 1 95 ? -20.351 -5.387 -6.616 1.00 97.81 95 GLU A O 1
ATOM 761 N N . GLU A 1 96 ? -20.199 -7.344 -7.710 1.00 97.94 96 GLU A N 1
ATOM 762 C CA . GLU A 1 96 ? -20.698 -8.176 -6.609 1.00 97.94 96 GLU A CA 1
ATOM 763 C C . GLU A 1 96 ? -19.879 -7.967 -5.324 1.00 97.94 96 GLU A C 1
ATOM 765 O O . GLU A 1 96 ? -20.429 -7.715 -4.249 1.00 97.94 96 GLU A O 1
ATOM 770 N N . LYS A 1 97 ? -18.544 -7.998 -5.428 1.00 97.94 97 LYS A N 1
ATOM 771 C CA . LYS A 1 97 ? -17.651 -7.821 -4.271 1.00 97.94 97 LYS A CA 1
ATOM 772 C C . LYS A 1 97 ? -17.658 -6.391 -3.749 1.00 97.94 97 LYS A C 1
ATOM 774 O O . LYS A 1 97 ? -17.539 -6.184 -2.545 1.00 97.94 97 LYS A O 1
ATOM 779 N N . ILE A 1 98 ? -17.792 -5.397 -4.621 1.00 97.88 98 ILE A N 1
ATOM 780 C CA . ILE A 1 98 ? -17.951 -4.002 -4.198 1.00 97.88 98 ILE A CA 1
ATOM 781 C C . ILE A 1 98 ? -19.272 -3.829 -3.435 1.00 97.88 98 ILE A C 1
ATOM 783 O O . ILE A 1 98 ? -19.279 -3.205 -2.376 1.00 97.88 98 ILE A O 1
ATOM 787 N N . ALA A 1 99 ? -20.364 -4.437 -3.901 1.00 98.12 99 ALA A N 1
ATOM 788 C CA . ALA A 1 99 ? -21.648 -4.399 -3.206 1.00 98.12 99 ALA A CA 1
ATOM 789 C C . ALA A 1 99 ? -21.580 -5.078 -1.826 1.00 98.12 99 ALA A C 1
ATOM 791 O O . ALA A 1 99 ? -22.033 -4.501 -0.835 1.00 98.12 99 ALA A O 1
ATOM 792 N N . GLU A 1 100 ? -20.951 -6.258 -1.733 1.00 98.06 100 GLU A N 1
ATOM 793 C CA . GLU A 1 100 ? -20.683 -6.933 -0.453 1.00 98.06 100 GLU A CA 1
ATOM 794 C C . GLU A 1 100 ? -19.896 -6.020 0.499 1.00 98.06 100 GLU A C 1
ATOM 796 O O . GLU A 1 100 ? -20.244 -5.882 1.675 1.00 98.06 100 GLU A O 1
ATOM 801 N N . ARG A 1 101 ? -18.864 -5.340 -0.016 1.00 97.81 101 ARG A N 1
ATOM 802 C CA . ARG A 1 101 ? -18.066 -4.396 0.767 1.00 97.81 101 ARG A CA 1
ATOM 803 C C . ARG A 1 101 ? -18.899 -3.233 1.292 1.00 97.81 101 ARG A C 1
ATOM 805 O O . ARG A 1 101 ? -18.826 -2.943 2.480 1.00 97.81 101 ARG A O 1
ATOM 812 N N . HIS A 1 102 ? -19.700 -2.592 0.445 1.00 98.31 102 HIS A N 1
ATOM 813 C CA . HIS A 1 102 ? -20.536 -1.461 0.854 1.00 98.31 102 HIS A CA 1
ATOM 814 C C . HIS A 1 102 ? -21.569 -1.848 1.917 1.00 98.31 102 HIS A C 1
ATOM 816 O O . HIS A 1 102 ? -21.846 -1.069 2.834 1.00 98.31 102 HIS A O 1
ATOM 822 N N . ALA A 1 103 ? -22.101 -3.072 1.857 1.00 98.31 103 ALA A N 1
ATOM 823 C CA . ALA A 1 103 ? -22.960 -3.592 2.915 1.00 98.31 103 ALA A CA 1
ATOM 824 C C . ALA A 1 103 ? -22.209 -3.717 4.255 1.00 98.31 103 ALA A C 1
ATOM 826 O O . ALA A 1 103 ? -22.754 -3.356 5.300 1.00 98.31 103 ALA A O 1
ATOM 827 N N . LEU A 1 104 ? -20.954 -4.181 4.243 1.00 98.31 104 LEU A N 1
ATOM 828 C CA . LEU A 1 104 ? -20.106 -4.231 5.440 1.00 98.31 104 LEU A CA 1
ATOM 829 C C . LEU A 1 104 ? -19.719 -2.833 5.943 1.00 98.31 104 LEU A C 1
ATOM 831 O O . LEU A 1 104 ? -19.761 -2.594 7.145 1.00 98.31 104 LEU A O 1
ATOM 835 N N . GLU A 1 105 ? -19.396 -1.898 5.048 1.00 98.06 105 GLU A N 1
ATOM 836 C CA . GLU A 1 105 ? -19.096 -0.500 5.391 1.00 98.06 105 GLU A CA 1
ATOM 837 C C . GLU A 1 105 ? -20.293 0.168 6.080 1.00 98.06 105 GLU A C 1
ATOM 839 O O . GLU A 1 105 ? -20.127 0.822 7.107 1.00 98.06 105 GLU A O 1
ATOM 844 N N . THR A 1 106 ? -21.510 -0.080 5.585 1.00 98.31 106 THR A N 1
ATOM 845 C CA . THR A 1 106 ? -22.756 0.410 6.197 1.00 98.31 106 THR A CA 1
ATOM 846 C C . THR A 1 106 ? -22.952 -0.155 7.606 1.00 98.31 106 THR A C 1
ATOM 848 O O . THR A 1 106 ? -23.278 0.587 8.534 1.00 98.31 106 THR A O 1
ATOM 851 N N . LYS A 1 107 ? -22.715 -1.461 7.799 1.00 97.75 107 LYS A N 1
ATOM 852 C CA . LYS A 1 107 ? -22.770 -2.096 9.129 1.00 97.75 107 LYS A CA 1
ATOM 853 C C . LYS A 1 107 ? -21.719 -1.517 10.074 1.00 97.75 107 LYS A C 1
ATOM 855 O O . LYS A 1 107 ? -22.021 -1.241 11.231 1.00 97.75 107 LYS A O 1
ATOM 860 N N . PHE A 1 108 ? -20.499 -1.308 9.583 1.00 97.75 108 PHE A N 1
ATOM 861 C CA . PHE A 1 108 ? -19.411 -0.752 10.378 1.00 97.75 108 PHE A CA 1
ATOM 862 C C . PHE A 1 108 ? -19.701 0.688 10.808 1.00 97.75 108 PHE A C 1
ATOM 864 O O . PHE A 1 108 ? -19.449 1.036 11.963 1.00 97.75 108 PHE A O 1
ATOM 871 N N . ASP A 1 109 ? -20.251 1.515 9.913 1.00 97.75 109 ASP A N 1
ATOM 872 C CA . ASP A 1 109 ? -20.672 2.884 10.230 1.00 97.75 109 ASP A CA 1
ATOM 873 C C . ASP A 1 109 ? -21.768 2.884 11.304 1.00 97.75 109 ASP A C 1
ATOM 875 O O . ASP A 1 109 ? -21.635 3.576 12.313 1.00 97.75 109 ASP A O 1
ATOM 879 N N . ALA A 1 110 ? -22.797 2.043 11.158 1.00 96.81 110 ALA A N 1
ATOM 880 C CA . ALA A 1 110 ? -23.863 1.910 12.151 1.00 96.81 110 ALA A CA 1
ATOM 881 C C . ALA A 1 110 ? -23.325 1.486 13.532 1.00 96.81 110 ALA A C 1
ATOM 883 O O . ALA A 1 110 ? -23.588 2.161 14.530 1.00 96.81 110 ALA A O 1
ATOM 884 N N . ALA A 1 111 ? -22.499 0.434 13.584 1.00 95.50 111 ALA A N 1
ATOM 885 C CA . ALA A 1 111 ? -21.870 -0.031 14.822 1.00 95.50 111 ALA A CA 1
ATOM 886 C C . ALA A 1 111 ? -20.951 1.038 15.442 1.00 95.50 111 ALA A C 1
ATOM 888 O O . ALA A 1 111 ? -20.896 1.19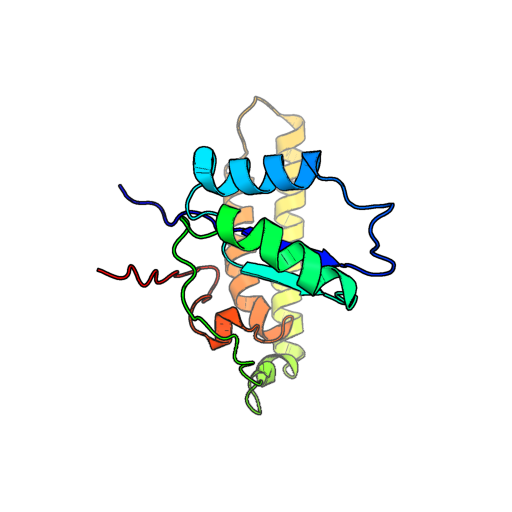9 16.662 1.00 95.50 111 ALA A O 1
ATOM 889 N N . THR A 1 112 ? -20.244 1.807 14.608 1.00 95.94 112 THR A N 1
ATOM 890 C CA . THR A 1 112 ? -19.382 2.908 15.057 1.00 95.94 112 THR A CA 1
ATOM 891 C C . THR A 1 112 ? -20.198 4.053 15.649 1.00 95.94 112 THR A C 1
ATOM 893 O O . THR A 1 112 ? -19.846 4.546 16.719 1.00 95.94 112 THR A O 1
ATOM 896 N N . ARG A 1 113 ? -21.301 4.459 15.010 1.00 95.88 113 ARG A N 1
ATOM 897 C CA . ARG A 1 113 ? -22.202 5.496 15.540 1.00 95.88 113 ARG A CA 1
ATOM 898 C C . ARG A 1 113 ? -22.763 5.110 16.902 1.00 95.88 113 ARG A C 1
ATOM 900 O O . ARG A 1 113 ? -22.821 5.960 17.787 1.00 95.88 113 ARG A O 1
ATOM 907 N N . GLU A 1 114 ? -23.125 3.844 17.085 1.00 93.94 114 GLU A N 1
ATOM 908 C CA . GLU A 1 114 ? -23.686 3.379 18.353 1.00 93.94 114 GLU A CA 1
ATOM 909 C C . GLU A 1 114 ? -22.645 3.253 19.458 1.00 93.94 114 GLU A C 1
ATOM 911 O O . GLU A 1 114 ? -22.898 3.629 20.605 1.00 93.94 114 GLU A O 1
ATOM 916 N N . TRP A 1 115 ? -21.435 2.827 19.099 1.00 94.50 115 TRP A N 1
ATOM 917 C CA . TRP A 1 115 ? -20.291 2.853 19.999 1.00 94.50 115 TRP A CA 1
ATOM 918 C C . TRP A 1 115 ? -19.945 4.280 20.454 1.00 94.50 115 TRP A C 1
ATOM 920 O O . TRP A 1 115 ? -19.722 4.495 21.644 1.00 94.50 115 TRP A O 1
ATOM 930 N N . ILE A 1 116 ? -19.974 5.267 19.546 1.00 94.88 116 ILE A N 1
ATOM 931 C CA . ILE A 1 116 ? -19.670 6.675 19.864 1.00 94.88 116 ILE A CA 1
ATOM 932 C C . ILE A 1 116 ? -20.604 7.235 20.947 1.00 94.88 116 ILE A C 1
ATOM 934 O O . ILE A 1 116 ? -20.167 8.019 21.788 1.00 94.88 116 ILE A O 1
ATOM 938 N N . LYS A 1 117 ? -21.872 6.807 20.979 1.00 94.25 117 LYS A N 1
ATOM 939 C CA . LYS A 1 117 ? -22.828 7.232 22.015 1.00 94.25 117 LYS A CA 1
ATOM 940 C C . LYS A 1 117 ? -22.449 6.754 23.423 1.00 94.25 117 LYS A C 1
ATOM 942 O O . LYS A 1 117 ? -22.895 7.357 24.392 1.00 94.25 117 LYS A O 1
ATOM 947 N N . ASN A 1 118 ? -21.645 5.694 23.544 1.00 89.31 118 ASN A N 1
ATOM 948 C CA . ASN A 1 118 ? -21.337 5.015 24.807 1.00 89.31 118 ASN A CA 1
ATOM 949 C C . ASN A 1 118 ? -19.826 4.779 25.001 1.00 89.31 118 ASN A C 1
ATOM 951 O O . ASN A 1 118 ? -19.417 3.743 25.533 1.00 89.31 118 ASN A O 1
ATOM 955 N N . ILE A 1 119 ? -18.978 5.717 24.559 1.00 90.62 119 ILE A N 1
ATOM 956 C CA . ILE A 1 119 ? -17.517 5.580 24.675 1.00 90.62 119 ILE A CA 1
ATOM 957 C C . ILE A 1 119 ? -17.113 5.472 26.148 1.00 90.62 119 ILE A C 1
ATOM 959 O O . ILE A 1 119 ? -17.343 6.374 26.948 1.00 90.62 119 ILE A O 1
ATOM 963 N N . ASN A 1 120 ? -16.446 4.371 26.487 1.00 89.19 120 ASN A N 1
ATOM 964 C CA . ASN A 1 120 ? -15.989 4.061 27.843 1.00 89.19 120 ASN A CA 1
ATOM 965 C C . ASN A 1 120 ? -14.523 3.583 27.883 1.00 89.19 120 ASN A C 1
ATOM 967 O O . ASN A 1 120 ? -14.104 2.921 28.830 1.00 89.19 120 ASN A O 1
ATOM 971 N N . GLY A 1 121 ? -13.755 3.870 26.827 1.00 86.44 121 GLY A N 1
ATOM 972 C CA . GLY A 1 121 ? -12.368 3.422 26.677 1.00 86.44 121 GLY A CA 1
ATOM 973 C C . GLY A 1 121 ? -12.199 1.981 26.176 1.00 86.44 121 GLY A C 1
ATOM 974 O O . GLY A 1 121 ? -11.066 1.548 25.988 1.00 86.44 121 GLY A O 1
ATOM 975 N N . LYS A 1 122 ? -13.287 1.241 25.918 1.00 87.81 122 LYS A N 1
ATOM 976 C CA . LYS A 1 122 ? -13.262 -0.073 25.251 1.00 87.81 122 LYS A CA 1
ATOM 977 C C . LYS A 1 122 ? -13.894 0.021 23.863 1.00 87.81 122 LYS A C 1
ATOM 979 O O . LYS A 1 122 ? -14.816 0.811 23.658 1.00 87.81 122 LYS A O 1
ATOM 984 N N . ASN A 1 123 ? -13.401 -0.771 22.911 1.00 85.62 123 ASN A N 1
ATOM 985 C CA . ASN A 1 123 ? -14.009 -0.869 21.582 1.00 85.62 123 ASN A CA 1
ATOM 986 C C . ASN A 1 123 ? -15.294 -1.719 21.623 1.00 85.62 123 ASN A C 1
ATOM 988 O O . ASN A 1 123 ? -15.520 -2.469 22.574 1.00 85.62 123 ASN A O 1
ATOM 992 N N . SER A 1 124 ? -16.137 -1.596 20.598 1.00 91.31 124 SER A N 1
ATOM 993 C CA . SER A 1 124 ? -17.316 -2.454 20.421 1.00 91.31 124 SER A CA 1
ATOM 994 C C . SER A 1 124 ? -16.920 -3.787 19.776 1.00 91.31 124 SER A C 1
ATOM 996 O O . SER A 1 124 ? -16.299 -3.790 18.715 1.00 91.31 124 SER A O 1
ATOM 998 N N . SER A 1 125 ? -17.330 -4.911 20.373 1.00 92.62 125 SER A N 1
ATOM 999 C CA . SER A 1 125 ? -17.085 -6.255 19.825 1.00 92.62 125 SER A CA 1
ATOM 1000 C C . SER A 1 125 ? -17.750 -6.466 18.465 1.00 92.62 125 SER A C 1
ATOM 1002 O O . SER A 1 125 ? -17.181 -7.115 17.594 1.00 92.62 125 SER A O 1
ATOM 1004 N N . GLU A 1 126 ? -18.931 -5.882 18.253 1.00 93.69 126 GLU A N 1
ATOM 1005 C CA . GLU A 1 126 ? -19.605 -5.885 16.952 1.00 93.69 126 GLU A CA 1
ATOM 1006 C C . GLU A 1 126 ? -18.775 -5.128 15.912 1.00 93.69 126 GLU A C 1
ATOM 1008 O O . GLU A 1 126 ? -18.571 -5.599 14.795 1.00 93.69 126 GLU A O 1
ATOM 1013 N N . ARG A 1 127 ? -18.237 -3.969 16.297 1.00 94.56 127 ARG A N 1
ATOM 1014 C CA . ARG A 1 127 ? -17.384 -3.163 15.424 1.00 94.56 127 ARG A CA 1
ATOM 1015 C C . ARG A 1 127 ? -16.089 -3.902 15.070 1.00 94.56 127 ARG A C 1
ATOM 1017 O O . ARG A 1 127 ? -15.672 -3.855 13.914 1.00 94.56 127 ARG A O 1
ATOM 1024 N N . ASP A 1 128 ? -15.484 -4.599 16.030 1.00 95.38 128 ASP A N 1
ATOM 1025 C CA . ASP A 1 128 ? -14.299 -5.440 15.812 1.00 95.38 128 ASP A CA 1
ATOM 1026 C C . ASP A 1 128 ? -14.584 -6.606 14.855 1.00 95.38 128 ASP A C 1
ATOM 1028 O O . ASP A 1 128 ? -13.800 -6.866 13.939 1.00 95.38 128 ASP A O 1
ATOM 1032 N N . GLU A 1 129 ? -15.731 -7.266 15.009 1.00 96.75 129 GLU A N 1
ATOM 1033 C CA . GLU A 1 129 ? -16.149 -8.365 14.137 1.00 96.75 129 GLU A CA 1
ATOM 1034 C C . GLU A 1 129 ? -16.395 -7.883 12.698 1.00 96.75 129 GLU A C 1
ATOM 1036 O O . GLU A 1 129 ? -15.873 -8.460 11.742 1.00 96.75 129 GLU A O 1
ATOM 1041 N N . VAL A 1 130 ? -17.100 -6.760 12.513 1.00 97.06 130 VAL A N 1
ATOM 1042 C CA . VAL A 1 130 ? -17.301 -6.186 11.172 1.00 97.06 130 VAL A CA 1
ATOM 1043 C C . VAL A 1 130 ? -15.971 -5.713 10.566 1.00 97.06 130 VAL A C 1
ATOM 1045 O O . VAL A 1 130 ? -15.751 -5.876 9.364 1.00 97.06 130 VAL A O 1
ATOM 1048 N N . ALA A 1 131 ? -15.039 -5.186 11.369 1.00 95.19 131 ALA A N 1
ATOM 1049 C CA . ALA A 1 131 ? -13.698 -4.838 10.892 1.00 95.19 131 ALA A CA 1
ATOM 1050 C C . ALA A 1 131 ? -12.924 -6.063 10.383 1.00 95.19 131 ALA A C 1
ATOM 1052 O O . ALA A 1 131 ? -12.221 -5.970 9.373 1.00 95.19 131 ALA A O 1
ATOM 1053 N N . LYS A 1 132 ? -13.060 -7.215 11.049 1.00 95.06 132 LYS A N 1
ATOM 1054 C CA . LYS A 1 132 ? -12.475 -8.480 10.593 1.00 95.06 132 LYS A CA 1
ATOM 1055 C C . LYS A 1 132 ? -13.079 -8.915 9.255 1.00 95.06 132 LYS A C 1
ATOM 1057 O O . LYS A 1 132 ? -12.331 -9.178 8.315 1.00 95.06 132 LYS A O 1
ATOM 1062 N N . GLN A 1 133 ? -14.405 -8.874 9.130 1.00 96.56 133 GLN A N 1
ATOM 1063 C CA . GLN A 1 133 ? -15.103 -9.194 7.879 1.00 96.56 133 GLN A CA 1
ATOM 1064 C C . GLN A 1 133 ? -14.678 -8.268 6.729 1.00 96.56 133 GLN A C 1
ATOM 1066 O O . GLN A 1 133 ? -14.454 -8.733 5.614 1.00 96.56 133 GLN A O 1
ATOM 1071 N N . LEU A 1 134 ? -14.490 -6.968 6.991 1.00 96.56 134 LEU A N 1
ATOM 1072 C CA . LEU A 1 134 ? -13.980 -6.008 6.004 1.00 96.56 134 LEU A CA 1
ATOM 1073 C C . LEU A 1 134 ? -12.572 -6.357 5.501 1.00 96.56 134 LEU A C 1
ATOM 1075 O O . LEU A 1 134 ? -12.281 -6.132 4.322 1.00 96.56 134 LEU A O 1
ATOM 1079 N N . ARG A 1 135 ? -11.698 -6.894 6.365 1.00 91.94 135 ARG A N 1
ATOM 1080 C CA . ARG A 1 135 ? -10.350 -7.348 5.978 1.00 91.94 135 ARG A CA 1
ATOM 1081 C C . ARG A 1 135 ? -10.424 -8.580 5.081 1.00 91.94 135 ARG A C 1
ATOM 1083 O O . ARG A 1 135 ? -9.884 -8.550 3.979 1.00 91.94 135 ARG A O 1
ATOM 1090 N N . GLU A 1 136 ? -11.150 -9.611 5.505 1.00 93.25 136 GLU A N 1
ATOM 1091 C CA . GLU A 1 136 ? -11.330 -10.852 4.735 1.00 93.25 136 GLU A CA 1
ATOM 1092 C C . GLU A 1 136 ? -12.004 -10.593 3.379 1.00 93.25 136 GLU A C 1
ATOM 1094 O O . GLU A 1 136 ? -11.623 -11.143 2.342 1.00 93.25 136 GLU A O 1
ATOM 1099 N N . GLN A 1 137 ? -13.001 -9.708 3.360 1.00 96.06 137 GLN A N 1
ATOM 1100 C CA . GLN A 1 137 ? -13.656 -9.273 2.134 1.00 96.06 137 GLN A CA 1
ATOM 1101 C C . GLN A 1 137 ? -12.679 -8.530 1.212 1.00 96.06 137 GLN A C 1
ATOM 1103 O O . GLN A 1 137 ? -12.670 -8.787 0.007 1.00 96.06 137 GLN A O 1
ATOM 1108 N N . TYR A 1 138 ? -11.814 -7.665 1.751 1.00 93.00 138 TYR A N 1
ATOM 1109 C CA . TYR A 1 138 ? -10.834 -6.947 0.936 1.00 93.00 138 TYR A CA 1
ATOM 1110 C C . TYR A 1 138 ? -9.809 -7.878 0.285 1.00 93.00 138 TYR A C 1
ATOM 1112 O O . TYR A 1 138 ? -9.444 -7.664 -0.873 1.00 93.00 138 TYR A O 1
ATOM 1120 N N . THR A 1 139 ? -9.391 -8.943 0.976 1.00 90.94 139 THR A N 1
ATOM 1121 C CA . THR A 1 139 ? -8.542 -9.988 0.384 1.00 90.94 139 THR A CA 1
ATOM 1122 C C . THR A 1 139 ? -9.205 -10.584 -0.861 1.00 90.94 139 THR A C 1
ATOM 1124 O O . THR A 1 139 ? -8.580 -10.661 -1.917 1.00 90.94 139 THR A O 1
ATOM 1127 N N . ARG A 1 140 ? -10.510 -10.885 -0.795 1.00 93.31 140 ARG A N 1
ATOM 1128 C CA . ARG A 1 140 ? -11.289 -11.404 -1.937 1.00 93.31 140 ARG A CA 1
ATOM 1129 C C . ARG A 1 140 ? -11.515 -10.373 -3.050 1.00 93.31 140 ARG A C 1
ATOM 1131 O O . ARG A 1 140 ? -11.597 -10.753 -4.216 1.00 93.31 140 ARG A O 1
ATOM 1138 N N . LEU A 1 141 ? -11.626 -9.084 -2.718 1.00 94.62 141 LEU A N 1
ATOM 1139 C CA . LEU A 1 141 ? -11.801 -7.994 -3.688 1.00 94.62 141 LEU A CA 1
ATOM 1140 C C . LEU A 1 141 ? -10.499 -7.646 -4.426 1.00 94.62 141 LEU A C 1
ATOM 1142 O O . LEU A 1 141 ? -10.539 -7.253 -5.592 1.00 94.62 141 LEU A O 1
ATOM 1146 N N . THR A 1 142 ? -9.350 -7.792 -3.761 1.00 92.00 142 THR A N 1
ATOM 1147 C CA . THR A 1 142 ? -8.039 -7.314 -4.232 1.00 92.00 142 THR A CA 1
ATOM 1148 C C . THR A 1 142 ? -7.720 -7.687 -5.691 1.00 92.00 142 THR A C 1
ATOM 1150 O O . THR A 1 142 ? -7.366 -6.769 -6.436 1.00 92.00 142 THR A O 1
ATOM 1153 N N . PRO A 1 143 ? -7.907 -8.940 -6.166 1.00 92.50 143 PRO A N 1
ATOM 1154 C CA . PRO A 1 143 ? -7.591 -9.320 -7.552 1.00 92.50 143 PRO A CA 1
ATOM 1155 C C . PRO A 1 143 ? -8.375 -8.549 -8.629 1.00 92.50 143 PRO A C 1
ATOM 1157 O O . PRO A 1 143 ? -7.941 -8.475 -9.776 1.00 92.50 143 PRO A O 1
ATOM 1160 N N . TYR A 1 144 ? -9.523 -7.970 -8.271 1.00 95.00 144 TYR A N 1
ATOM 1161 C CA . TYR A 1 144 ? -10.434 -7.277 -9.189 1.00 95.00 144 TYR A CA 1
ATOM 1162 C C . TYR A 1 144 ? -10.192 -5.761 -9.241 1.00 95.00 144 TYR A C 1
ATOM 1164 O O . TYR A 1 144 ? -10.641 -5.086 -10.170 1.00 95.00 144 TYR A O 1
ATOM 1172 N N . VAL A 1 145 ? -9.502 -5.202 -8.240 1.00 93.19 145 VAL A N 1
ATOM 1173 C CA . VAL A 1 145 ? -9.309 -3.746 -8.085 1.00 93.19 145 VAL A CA 1
ATOM 1174 C C . VAL A 1 145 ? -7.847 -3.319 -8.071 1.00 93.19 145 VAL A C 1
ATOM 1176 O O . VAL A 1 145 ? -7.562 -2.151 -8.324 1.00 93.19 145 VAL A O 1
ATOM 1179 N N . ARG A 1 146 ? -6.911 -4.240 -7.814 1.00 90.19 146 ARG A N 1
ATOM 1180 C CA . ARG A 1 146 ? -5.479 -3.947 -7.744 1.00 90.19 146 ARG A CA 1
ATOM 1181 C C . ARG A 1 146 ? -4.660 -4.911 -8.601 1.00 90.19 146 ARG A C 1
ATOM 1183 O O . ARG A 1 146 ? -4.834 -6.121 -8.521 1.00 90.19 146 ARG A O 1
ATOM 1190 N N . ALA A 1 147 ? -3.747 -4.356 -9.396 1.00 89.44 147 ALA A N 1
ATOM 1191 C CA . ALA A 1 147 ? -2.811 -5.152 -10.178 1.00 89.44 147 ALA A CA 1
ATOM 1192 C C . ALA A 1 147 ? -1.801 -5.871 -9.270 1.00 89.44 147 ALA A C 1
ATOM 1194 O O . ALA A 1 147 ? -1.426 -5.343 -8.214 1.00 89.44 147 ALA A O 1
ATOM 1195 N N . LYS A 1 148 ? -1.327 -7.048 -9.697 1.00 86.69 148 LYS A N 1
ATOM 1196 C CA . LYS A 1 148 ? -0.317 -7.811 -8.954 1.00 86.69 148 LYS A CA 1
ATOM 1197 C C . LYS A 1 148 ? 0.962 -6.980 -8.799 1.00 86.69 148 LYS A C 1
ATOM 1199 O O .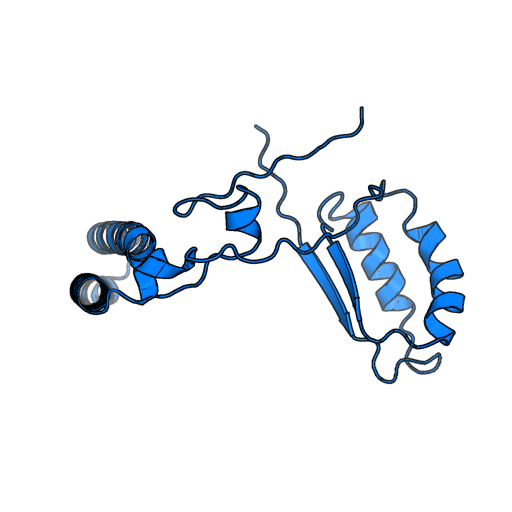 LYS A 1 148 ? 1.549 -6.522 -9.778 1.00 86.69 148 LYS A O 1
ATOM 1204 N N . ASN A 1 149 ? 1.380 -6.748 -7.558 1.00 82.06 149 ASN A N 1
ATOM 1205 C CA . ASN A 1 149 ? 2.567 -5.948 -7.254 1.00 82.06 149 ASN A CA 1
ATOM 1206 C C . ASN A 1 149 ? 3.844 -6.809 -7.208 1.00 82.06 149 ASN A C 1
ATOM 1208 O O . ASN A 1 149 ? 3.774 -8.038 -7.193 1.00 82.06 149 ASN A O 1
ATOM 1212 N N . LEU A 1 150 ? 5.012 -6.160 -7.156 1.00 79.62 150 LEU A N 1
ATOM 1213 C CA . LEU A 1 150 ? 6.315 -6.833 -7.111 1.00 79.62 150 LEU A CA 1
ATOM 1214 C C . LEU A 1 150 ? 6.406 -7.872 -5.982 1.00 79.62 150 LEU A C 1
ATOM 1216 O O . LEU A 1 150 ? 6.784 -9.007 -6.242 1.00 79.62 150 LEU A O 1
ATOM 1220 N N . TYR A 1 151 ? 6.007 -7.527 -4.756 1.00 76.56 151 TYR A N 1
ATOM 1221 C CA . TYR A 1 151 ? 6.081 -8.432 -3.603 1.00 76.56 151 TYR A CA 1
ATOM 1222 C C . TYR A 1 151 ? 5.218 -9.685 -3.784 1.00 76.56 151 TYR A C 1
ATOM 1224 O O . TYR A 1 151 ? 5.618 -10.775 -3.390 1.00 76.56 151 TYR A O 1
ATOM 1232 N N . GLN A 1 152 ? 4.067 -9.559 -4.447 1.00 81.88 152 GLN A N 1
ATOM 1233 C CA . GLN A 1 152 ? 3.227 -10.707 -4.800 1.00 81.88 152 GLN A CA 1
ATOM 1234 C C . GLN A 1 152 ? 3.840 -11.562 -5.918 1.00 81.88 152 GLN A C 1
ATOM 1236 O O . GLN A 1 152 ? 3.578 -12.762 -5.991 1.00 81.88 152 GLN A O 1
ATOM 1241 N N . ARG A 1 153 ? 4.626 -10.970 -6.828 1.00 82.38 153 ARG A N 1
ATOM 1242 C CA . ARG A 1 153 ? 5.380 -11.727 -7.847 1.00 82.38 153 ARG A CA 1
ATOM 1243 C C . ARG A 1 153 ? 6.586 -12.442 -7.240 1.00 82.38 153 ARG A C 1
ATOM 1245 O O . ARG A 1 153 ? 6.882 -13.553 -7.655 1.00 82.38 153 ARG A O 1
ATOM 1252 N N . LEU A 1 154 ? 7.218 -11.837 -6.236 1.00 75.31 154 LEU A N 1
ATOM 1253 C CA . LEU A 1 154 ? 8.320 -12.424 -5.471 1.00 75.31 154 LEU A CA 1
ATOM 1254 C C . LEU A 1 154 ? 7.859 -13.475 -4.444 1.00 75.31 154 LEU A C 1
ATOM 1256 O O . LEU A 1 154 ? 8.696 -14.073 -3.781 1.00 75.31 154 LEU A O 1
ATOM 1260 N N . GLY A 1 155 ? 6.547 -13.692 -4.284 1.00 76.31 155 GLY A N 1
ATOM 1261 C CA . GLY A 1 155 ? 5.995 -14.630 -3.297 1.00 76.31 155 GLY A CA 1
ATOM 1262 C C . GLY A 1 155 ? 6.069 -14.143 -1.845 1.00 76.31 155 GLY A C 1
ATOM 1263 O O . GLY A 1 155 ? 5.681 -14.870 -0.940 1.00 76.31 155 GLY A O 1
ATOM 1264 N N . VAL A 1 156 ? 6.525 -12.907 -1.626 1.00 76.56 156 VAL A N 1
ATOM 1265 C CA . VAL A 1 156 ? 6.686 -12.286 -0.304 1.00 76.56 156 VAL A CA 1
ATOM 1266 C C . VAL A 1 156 ? 5.342 -11.851 0.275 1.00 76.56 156 VAL A C 1
ATOM 1268 O O . VAL A 1 156 ? 5.159 -11.902 1.482 1.00 76.56 156 VAL A O 1
ATOM 1271 N N . ALA A 1 157 ? 4.387 -11.441 -0.562 1.00 78.88 157 ALA A N 1
ATOM 1272 C CA . ALA A 1 157 ? 3.049 -11.041 -0.125 1.00 78.88 157 ALA A CA 1
ATOM 1273 C C . ALA A 1 157 ? 1.973 -11.958 -0.717 1.00 78.88 157 ALA A C 1
ATOM 1275 O O . ALA A 1 157 ? 1.893 -12.113 -1.939 1.00 78.88 157 ALA A O 1
ATOM 1276 N N . HIS A 1 158 ? 1.108 -12.507 0.132 1.00 78.56 158 HIS A N 1
ATOM 1277 C CA . HIS A 1 158 ? 0.010 -13.400 -0.249 1.00 78.56 158 HIS A CA 1
ATOM 1278 C C . HIS A 1 158 ? -1.187 -13.177 0.681 1.00 78.56 158 HIS A C 1
ATOM 1280 O O . HIS A 1 158 ? -1.015 -13.041 1.876 1.00 78.56 158 HIS A O 1
ATOM 1286 N N . ASP A 1 159 ? -2.393 -13.029 0.129 1.00 71.50 159 ASP A N 1
ATOM 1287 C CA . ASP A 1 159 ? -3.678 -13.030 0.857 1.00 71.50 159 ASP A CA 1
ATOM 1288 C C . ASP A 1 159 ? -3.805 -12.187 2.150 1.00 71.50 159 ASP A C 1
ATOM 1290 O O . ASP A 1 159 ? -4.636 -12.462 3.014 1.00 71.50 159 ASP A O 1
ATOM 1294 N N . GLY A 1 160 ? -3.055 -11.085 2.250 1.00 70.00 160 GLY A N 1
ATOM 1295 C CA . GLY A 1 160 ? -3.042 -10.203 3.429 1.00 70.00 160 GLY A CA 1
ATOM 1296 C C . GLY A 1 160 ? -1.934 -10.523 4.437 1.00 70.00 160 GLY A C 1
ATOM 1297 O O . GLY A 1 160 ? -1.774 -9.803 5.419 1.00 70.00 160 GLY A O 1
ATOM 1298 N N . GLU A 1 161 ? -1.140 -11.546 4.156 1.00 70.44 161 GLU A N 1
ATOM 1299 C CA . GLU A 1 161 ? 0.066 -11.935 4.864 1.00 70.44 161 GLU A CA 1
ATOM 1300 C C . GLU A 1 161 ? 1.319 -11.532 4.079 1.00 70.44 161 GLU A C 1
ATOM 1302 O O . GLU A 1 161 ? 1.327 -11.384 2.849 1.00 70.44 161 GLU A O 1
ATOM 1307 N N . VAL A 1 162 ? 2.404 -11.326 4.822 1.00 69.88 162 VAL A N 1
ATOM 1308 C CA . VAL A 1 162 ? 3.727 -11.057 4.269 1.00 69.88 162 VAL A CA 1
ATOM 1309 C C . VAL A 1 162 ? 4.713 -12.003 4.937 1.00 69.88 162 VAL A C 1
ATOM 1311 O O . VAL A 1 162 ? 4.806 -12.050 6.162 1.00 69.88 162 VAL A O 1
ATOM 1314 N N . THR A 1 163 ? 5.446 -12.763 4.133 1.00 70.25 163 THR A N 1
ATOM 1315 C CA . THR A 1 163 ? 6.485 -13.683 4.588 1.00 70.25 163 THR A CA 1
ATOM 1316 C C . THR A 1 163 ? 7.836 -13.166 4.117 1.00 70.25 163 THR A C 1
ATOM 1318 O O . THR A 1 163 ? 8.160 -13.228 2.933 1.00 70.25 163 THR A O 1
ATOM 1321 N N . TRP A 1 164 ? 8.628 -12.653 5.055 1.00 63.59 164 TRP A N 1
ATOM 1322 C CA . TRP A 1 164 ? 9.994 -12.212 4.793 1.00 63.59 164 TRP A CA 1
ATOM 1323 C C . TRP A 1 164 ? 10.978 -13.358 5.017 1.00 63.59 164 TRP A C 1
ATOM 1325 O O . TRP A 1 164 ? 10.968 -14.003 6.065 1.00 63.59 164 TRP A O 1
ATOM 1335 N N . THR A 1 165 ? 11.853 -13.593 4.044 1.00 57.06 165 THR A N 1
ATOM 1336 C CA . THR A 1 165 ? 13.010 -14.483 4.182 1.00 57.06 165 THR A CA 1
ATOM 1337 C C . THR A 1 165 ? 14.271 -13.638 4.271 1.00 57.06 165 THR A C 1
ATOM 1339 O O . THR A 1 165 ? 14.641 -12.983 3.296 1.00 57.06 165 THR A O 1
ATOM 1342 N N . TYR A 1 166 ? 14.927 -13.652 5.429 1.00 57.75 166 TYR A N 1
ATOM 1343 C CA . TYR A 1 166 ? 16.210 -12.984 5.633 1.00 57.75 166 TYR A CA 1
ATOM 1344 C C . TYR A 1 166 ? 17.332 -13.975 5.334 1.00 57.75 166 TYR A C 1
ATOM 1346 O O . TYR A 1 166 ? 17.451 -15.006 5.999 1.00 57.75 166 TYR A O 1
ATOM 1354 N N . ASN A 1 167 ? 18.151 -13.671 4.332 1.00 54.06 167 ASN A N 1
ATOM 1355 C CA . ASN A 1 167 ? 19.363 -14.432 4.062 1.00 54.06 167 ASN A CA 1
ATOM 1356 C C . ASN A 1 167 ? 20.461 -13.908 4.985 1.00 54.06 167 ASN A C 1
ATOM 1358 O O . ASN A 1 167 ? 21.205 -13.006 4.621 1.00 54.06 167 ASN A O 1
ATOM 1362 N N . VAL A 1 168 ? 20.543 -14.448 6.198 1.00 50.38 168 VAL A N 1
ATOM 1363 C CA . VAL A 1 168 ? 21.665 -14.131 7.084 1.00 50.38 168 VAL A CA 1
ATOM 1364 C C . VAL A 1 168 ? 22.891 -14.847 6.523 1.00 50.38 168 VAL A C 1
ATOM 1366 O O . VAL A 1 168 ? 22.936 -16.080 6.508 1.00 50.38 168 VAL A O 1
ATOM 1369 N N . LYS A 1 169 ? 23.865 -14.089 6.006 1.00 50.38 169 LYS A N 1
ATOM 1370 C CA . LYS A 1 169 ? 25.192 -14.634 5.698 1.00 50.38 169 LYS A CA 1
ATOM 1371 C C . LYS A 1 169 ? 25.785 -15.181 7.000 1.00 50.38 169 LYS A C 1
ATOM 1373 O O . LYS A 1 169 ? 25.854 -14.454 7.988 1.00 50.38 169 LYS A O 1
ATOM 1378 N N . ALA A 1 170 ? 26.119 -16.472 6.994 1.00 48.06 170 ALA A N 1
ATOM 1379 C CA . ALA A 1 170 ? 26.774 -17.155 8.108 1.00 48.06 170 ALA A CA 1
ATOM 1380 C C . ALA A 1 170 ? 28.209 -16.657 8.318 1.00 48.06 170 ALA A C 1
ATOM 1382 O O . ALA A 1 170 ? 28.849 -16.281 7.306 1.00 48.06 170 ALA A O 1
#

pLDDT: mean 82.24, std 14.44, range [33.41, 98.31]

InterPro domains:
  IPR001251 CRAL-TRIO lipid binding domain [PF00650] (5-68)
  IPR001251 CRAL-TRIO lipid binding domain [PS50191] (1-67)
  IPR001251 CRAL-TRIO lipid binding domain [cd00170] (6-68)
  IPR036865 CRAL-TRIO lipid binding domain superfamily [G3DSA:3.40.525.10] (1-71)
  IPR036865 CRAL-TRIO lipid binding domain superfamily [SSF52087] (3-68)
  IPR052432 Phosphatidylinositol transfer protein/CRAL-TRIO domain [PTHR46590] (5-68)

Organism: NCBI:txid604196

Sequence (170 aa):
LGGSAETVIVIFDLSNFGLDNMDWGFVRLFVQCFESYYPETLGVCVVHRAPFVFWGLWKLIQPLLDPVGLDDWKYEYVPGTPGENAPMKDLAAKEEKIAERHALETKFDAATREWIKNINGKNSSERDEVAKQLREQYTRLTPYVRAKNLYQRLGVAHDGEVTWTYNVKA

Secondary structure (DSSP, 8-state):
--PPPPPEEEEEE-TT--STT--HHHHHHHHHIIIIISTT-EEEEEEES--TTHHHHHHHHGGGTTTS----PPP---PPPTTTTGGGG-HHHHHHHHHHHHHHHHHHHHHHHHHHTT-SSS--HHHHHHHHHHHHHHHHHHHHHSPPPHHHHTTSEETTEE--------